Protein AF-A0ABD7CF97-F1 (afdb_monomer_lite)

Secondary structure (DSSP, 8-state):
-HHHHHHHHHHHHHHH--SHHHHHHHHHTS-HHHHHHHHHHHHHHHHHHHHHHHH--SHHHHHHHTTS-GGGGGGSS--

Radius of gyration: 15.69 Å; chains: 1; bounding box: 35×27×40 Å

Structure (mmCIF, N/CA/C/O backbone):
data_AF-A0ABD7CF97-F1
#
_entry.id   AF-A0ABD7CF97-F1
#
loop_
_atom_site.group_PDB
_atom_site.id
_atom_site.type_symbol
_atom_site.label_atom_id
_atom_site.label_alt_id
_atom_site.label_comp_id
_atom_site.label_asym_id
_atom_site.label_entity_id
_atom_site.label_seq_id
_atom_site.pdbx_PDB_ins_code
_atom_site.Cartn_x
_atom_site.Cartn_y
_atom_site.Cartn_z
_atom_site.occupancy
_atom_site.B_iso_or_equiv
_atom_site.auth_seq_id
_atom_site.auth_comp_id
_atom_site.auth_asym_id
_atom_site.auth_atom_id
_atom_site.pdbx_PDB_model_num
ATOM 1 N N . MET A 1 1 ? 4.117 -9.731 13.111 1.00 53.25 1 MET A N 1
ATOM 2 C CA . MET A 1 1 ? 3.182 -9.879 11.967 1.00 53.25 1 MET A CA 1
ATOM 3 C C . MET A 1 1 ? 2.002 -8.892 11.988 1.00 53.25 1 MET A C 1
ATOM 5 O O . MET A 1 1 ? 1.206 -8.930 11.063 1.00 53.25 1 MET A O 1
ATOM 9 N N . LEU A 1 2 ? 1.916 -7.948 1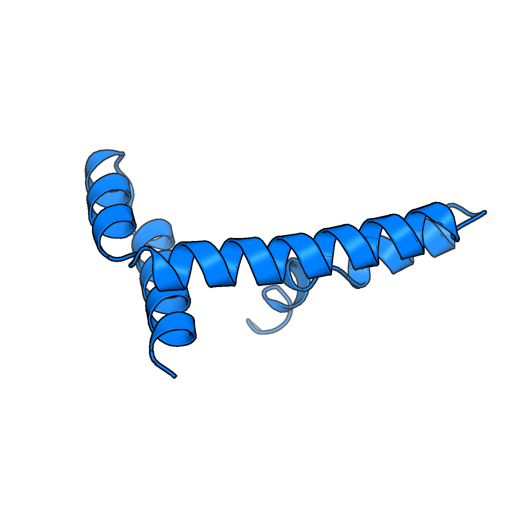2.939 1.00 61.16 2 LEU A N 1
ATOM 10 C CA . LEU A 1 2 ? 0.736 -7.081 13.112 1.00 61.16 2 LEU A CA 1
ATOM 11 C C . LEU A 1 2 ? 0.440 -6.123 11.940 1.00 61.16 2 LEU A C 1
ATOM 13 O O . LEU A 1 2 ? -0.713 -5.929 11.572 1.00 61.16 2 LEU A O 1
ATOM 17 N N . ALA A 1 3 ? 1.462 -5.555 11.298 1.00 69.00 3 ALA A N 1
ATOM 18 C CA . ALA A 1 3 ? 1.247 -4.496 10.310 1.00 69.00 3 ALA A CA 1
ATOM 19 C C . ALA A 1 3 ? 0.578 -4.958 9.002 1.00 69.00 3 ALA A C 1
ATOM 21 O O . ALA A 1 3 ? -0.232 -4.228 8.432 1.00 69.00 3 ALA A O 1
ATOM 22 N N . LYS A 1 4 ? 0.866 -6.182 8.534 1.00 69.31 4 LYS A N 1
ATOM 23 C CA . LYS A 1 4 ? 0.214 -6.746 7.335 1.00 69.31 4 LYS A CA 1
ATOM 24 C C . LYS A 1 4 ? -1.286 -6.961 7.555 1.00 69.31 4 LYS A C 1
ATOM 26 O O . LYS A 1 4 ? -2.067 -6.817 6.613 1.00 69.31 4 LYS A O 1
ATOM 31 N N . GLU A 1 5 ? -1.691 -7.265 8.785 1.00 79.31 5 GLU A N 1
ATOM 32 C CA . GLU A 1 5 ? -3.099 -7.433 9.149 1.00 79.31 5 GLU A CA 1
ATOM 33 C C . GLU A 1 5 ? -3.814 -6.087 9.282 1.00 79.31 5 GLU A C 1
ATOM 35 O O . GLU A 1 5 ? -4.889 -5.929 8.705 1.00 79.31 5 GLU A O 1
ATOM 40 N N . SER A 1 6 ? -3.184 -5.077 9.896 1.00 79.25 6 SER A N 1
ATOM 41 C CA . SER A 1 6 ? -3.724 -3.707 9.950 1.00 79.25 6 SER A CA 1
ATOM 42 C C . SER A 1 6 ? -3.973 -3.121 8.555 1.00 79.25 6 SER A C 1
ATOM 44 O O . SER A 1 6 ? -5.026 -2.541 8.292 1.00 79.25 6 SER A O 1
ATOM 46 N N . VAL A 1 7 ? -3.047 -3.341 7.615 1.00 80.44 7 VAL A N 1
ATOM 47 C CA . VAL A 1 7 ? -3.204 -2.929 6.209 1.00 80.44 7 VAL A CA 1
ATOM 48 C C . VAL A 1 7 ? -4.389 -3.626 5.531 1.00 80.44 7 VAL A C 1
ATOM 50 O O . VAL A 1 7 ? -5.089 -3.025 4.707 1.00 80.44 7 VAL A O 1
ATOM 53 N N . LYS A 1 8 ? -4.606 -4.911 5.830 1.00 82.94 8 LYS A N 1
ATOM 54 C CA . LYS A 1 8 ? -5.717 -5.688 5.268 1.00 82.94 8 LYS A CA 1
ATOM 55 C C . LYS A 1 8 ? -7.054 -5.210 5.834 1.00 82.94 8 LYS A C 1
ATOM 57 O O . LYS A 1 8 ? -7.962 -4.970 5.042 1.00 82.94 8 LYS A O 1
ATOM 62 N N . ALA A 1 9 ? -7.137 -5.019 7.150 1.00 85.31 9 ALA A N 1
ATOM 63 C CA . ALA A 1 9 ? -8.324 -4.514 7.837 1.00 85.31 9 ALA A CA 1
ATOM 64 C C . ALA A 1 9 ? -8.733 -3.129 7.317 1.00 85.31 9 ALA A C 1
ATOM 66 O O . ALA A 1 9 ? -9.898 -2.900 7.010 1.00 85.31 9 ALA A O 1
ATOM 67 N N . TYR A 1 10 ? -7.766 -2.239 7.098 1.00 84.25 10 TYR A N 1
ATOM 68 C CA . TYR A 1 10 ? -8.027 -0.940 6.485 1.00 84.25 10 TYR A CA 1
ATOM 69 C C . TYR A 1 10 ? -8.573 -1.025 5.067 1.00 84.25 10 TYR A C 1
ATOM 71 O O . TYR A 1 10 ? -9.544 -0.351 4.744 1.00 84.25 10 TYR A O 1
ATOM 79 N N . LYS A 1 11 ? -7.960 -1.847 4.205 1.00 83.56 11 LYS A N 1
ATOM 80 C CA . LYS A 1 11 ? -8.447 -2.015 2.828 1.00 83.56 11 LYS A CA 1
ATOM 81 C C . LYS A 1 11 ? -9.876 -2.550 2.800 1.00 83.56 11 LYS A C 1
ATOM 83 O O . LYS A 1 11 ? -10.627 -2.170 1.906 1.00 83.56 11 LYS A O 1
ATOM 88 N N . ASP A 1 12 ? -10.233 -3.409 3.749 1.00 89.00 12 ASP A N 1
ATOM 89 C CA . ASP A 1 12 ? -11.591 -3.928 3.886 1.00 89.00 12 ASP A CA 1
ATOM 90 C C . ASP A 1 12 ? -12.557 -2.836 4.377 1.00 89.00 12 ASP A C 1
ATOM 92 O O . ASP A 1 12 ? -13.537 -2.540 3.699 1.00 89.00 12 ASP A O 1
ATOM 96 N N . CYS A 1 13 ? -12.192 -2.125 5.447 1.00 90.00 13 CYS A N 1
ATOM 97 C CA . CYS A 1 13 ? -12.951 -1.003 6.004 1.00 90.00 13 CYS A CA 1
ATOM 98 C C . CYS A 1 13 ? -13.211 0.096 4.959 1.00 90.00 13 CYS A C 1
ATOM 100 O O . CYS A 1 13 ? -14.350 0.486 4.731 1.00 90.00 13 CYS A O 1
ATOM 102 N N . VAL A 1 14 ? -12.181 0.535 4.226 1.00 86.69 14 VAL A N 1
ATOM 103 C CA . VAL A 1 14 ? -12.315 1.564 3.177 1.00 86.69 14 VAL A CA 1
ATOM 104 C C . VAL A 1 14 ? -13.137 1.078 1.981 1.00 86.69 14 VAL A C 1
ATOM 106 O O . VAL A 1 14 ? -13.750 1.897 1.299 1.00 86.69 14 VAL A O 1
ATOM 109 N N . SER A 1 15 ? -13.160 -0.232 1.712 1.00 86.50 15 SER A N 1
ATOM 110 C CA . SER A 1 15 ? -14.004 -0.804 0.652 1.00 86.50 15 SER A CA 1
ATOM 111 C C . SER A 1 15 ? -15.481 -0.847 1.045 1.00 86.50 15 SER A C 1
ATOM 113 O O . SER A 1 15 ? -16.337 -0.817 0.163 1.00 86.50 15 SER A O 1
ATOM 115 N N . GLN A 1 16 ? -15.777 -0.926 2.344 1.00 87.25 16 GLN A N 1
ATOM 116 C CA . GLN A 1 16 ? -17.139 -0.891 2.876 1.00 87.25 16 GLN A CA 1
ATOM 117 C C . GLN A 1 16 ? -17.622 0.541 3.158 1.00 87.25 16 GLN A C 1
ATOM 119 O O . GLN A 1 16 ? -18.812 0.816 3.008 1.00 87.25 16 GLN A O 1
ATOM 124 N N . ALA A 1 17 ? -16.704 1.454 3.487 1.00 90.00 17 ALA A N 1
ATOM 125 C CA . ALA A 1 17 ? -16.986 2.847 3.809 1.00 90.00 17 ALA A CA 1
ATOM 126 C C . ALA A 1 17 ? -17.622 3.604 2.630 1.00 90.00 17 ALA A C 1
ATOM 128 O O . ALA A 1 17 ? -16.999 3.797 1.577 1.00 90.00 17 ALA A O 1
ATOM 129 N N . LYS A 1 18 ? -18.846 4.101 2.829 1.00 89.69 18 LYS A N 1
ATOM 130 C CA . LYS A 1 18 ? -19.589 4.883 1.820 1.00 89.69 18 LYS A CA 1
ATOM 131 C C . LYS A 1 18 ? -19.437 6.386 2.026 1.00 89.69 18 LYS A C 1
ATOM 133 O O . LYS A 1 18 ? -19.611 7.156 1.084 1.00 89.69 18 LYS A O 1
ATOM 138 N N . THR A 1 19 ? -19.093 6.798 3.244 1.00 91.56 19 THR A N 1
ATOM 139 C CA . THR A 1 19 ? -19.005 8.204 3.656 1.00 91.56 19 THR A CA 1
ATOM 140 C C . THR A 1 19 ? -17.579 8.602 4.039 1.00 91.56 19 THR A C 1
ATOM 142 O O . THR A 1 19 ? -16.746 7.762 4.379 1.00 91.56 19 THR A O 1
ATOM 145 N N . GLU A 1 20 ? -17.269 9.900 3.991 1.00 87.62 20 GLU A N 1
ATOM 146 C CA . GLU A 1 20 ? -15.947 10.407 4.391 1.00 87.62 20 GLU A CA 1
ATOM 147 C C . GLU A 1 20 ? -15.664 10.168 5.887 1.00 87.62 20 GLU A C 1
ATOM 149 O O . GLU A 1 20 ? -14.525 9.905 6.272 1.00 87.62 20 GLU A O 1
ATOM 154 N N . ALA A 1 21 ? -16.707 10.185 6.725 1.00 90.25 21 ALA A N 1
ATOM 155 C CA . ALA A 1 21 ? -16.606 9.888 8.151 1.00 90.25 21 ALA A CA 1
ATOM 156 C C . ALA A 1 21 ? -16.151 8.441 8.408 1.00 90.25 21 ALA A C 1
ATOM 158 O O . ALA A 1 21 ? -15.204 8.230 9.164 1.00 90.25 21 ALA A O 1
ATOM 159 N N . GLU A 1 22 ? -16.744 7.463 7.714 1.00 88.31 22 GLU A N 1
ATOM 160 C CA . GLU A 1 22 ? -16.305 6.063 7.797 1.00 88.31 22 GLU A CA 1
ATOM 161 C C . GLU A 1 22 ? -14.863 5.896 7.311 1.00 88.31 22 GLU A C 1
ATOM 163 O O . GLU A 1 22 ? -14.072 5.196 7.937 1.00 88.31 22 GLU A O 1
ATOM 168 N N . LYS A 1 23 ? -14.466 6.595 6.237 1.00 86.44 23 LYS A N 1
ATOM 169 C CA . LYS A 1 23 ? -13.076 6.547 5.757 1.00 86.44 23 LYS A CA 1
ATOM 170 C C . LYS A 1 23 ? -12.090 7.092 6.789 1.00 86.44 23 LYS A C 1
ATOM 172 O O . LYS A 1 23 ? -11.036 6.484 6.977 1.00 86.44 23 LYS A O 1
ATOM 177 N N . LYS A 1 24 ? -12.440 8.171 7.498 1.00 88.00 24 LYS A N 1
ATOM 178 C CA . LYS A 1 24 ? -11.627 8.705 8.605 1.00 88.00 24 LYS A CA 1
ATOM 179 C C . LYS A 1 24 ? -11.526 7.731 9.776 1.00 88.00 24 LYS A C 1
ATOM 181 O O . LYS A 1 24 ? -10.466 7.644 10.393 1.00 88.00 24 LYS A O 1
ATOM 186 N N . GLU A 1 25 ? -12.587 6.990 10.081 1.00 86.50 25 GLU A N 1
ATOM 187 C CA . GLU A 1 25 ? -12.551 5.950 11.114 1.00 86.50 25 GLU A CA 1
ATOM 188 C C . GLU A 1 25 ? -11.641 4.784 10.696 1.00 86.50 25 GLU A C 1
ATOM 190 O O . GLU A 1 25 ? -10.770 4.371 11.464 1.00 86.50 25 GLU A O 1
ATOM 195 N N . CYS A 1 26 ? -11.720 4.357 9.431 1.00 88.88 26 CYS A N 1
ATOM 196 C CA . CYS A 1 26 ? -10.791 3.380 8.867 1.00 88.88 26 CYS A CA 1
ATOM 197 C C . CYS A 1 26 ? -9.334 3.864 8.927 1.00 88.88 26 CYS A C 1
ATOM 199 O O . CYS A 1 26 ? -8.435 3.090 9.249 1.00 88.88 26 CYS A O 1
ATOM 201 N N . GLU A 1 27 ? -9.066 5.142 8.642 1.00 85.19 27 GLU A N 1
ATOM 202 C CA . GLU A 1 27 ? -7.714 5.706 8.732 1.00 85.19 27 GLU A CA 1
ATOM 203 C C . GLU A 1 27 ? -7.147 5.710 10.155 1.00 85.19 27 GLU A C 1
ATOM 205 O O . GLU A 1 27 ? -5.929 5.586 10.306 1.00 85.19 27 GLU A O 1
ATOM 210 N N . LYS A 1 28 ? -7.999 5.803 11.185 1.00 84.06 28 LYS A N 1
ATOM 211 C CA . LYS A 1 28 ? -7.582 5.660 12.590 1.00 84.06 28 LYS A CA 1
ATOM 212 C C . LYS A 1 28 ? -7.186 4.227 12.947 1.00 84.06 28 LYS A C 1
ATOM 214 O O . LYS A 1 28 ? -6.373 4.042 13.847 1.00 84.06 28 LYS A O 1
ATOM 219 N N . LEU A 1 29 ? -7.707 3.226 12.231 1.00 79.12 29 LEU A N 1
ATOM 220 C CA . LEU A 1 29 ? -7.289 1.827 12.379 1.00 79.12 29 LEU A CA 1
ATOM 221 C C . LEU A 1 29 ? -5.899 1.563 11.778 1.00 79.12 29 LEU A C 1
ATOM 223 O O . LEU A 1 29 ? -5.292 0.532 12.083 1.00 79.12 29 LEU A O 1
ATOM 227 N N . LEU A 1 30 ? -5.362 2.473 10.949 1.00 79.94 30 LEU A N 1
ATOM 228 C CA . LEU A 1 30 ? -3.962 2.387 10.537 1.00 79.94 30 LEU A CA 1
ATOM 229 C C . LEU A 1 30 ? -3.046 2.897 11.638 1.00 79.94 30 LEU A C 1
ATOM 231 O O . LEU A 1 30 ? -2.960 4.095 11.908 1.00 79.94 30 LEU A O 1
ATOM 235 N N . THR A 1 31 ? -2.245 1.986 12.172 1.00 82.50 31 THR A N 1
ATOM 236 C CA . THR A 1 31 ? -1.096 2.363 12.982 1.00 82.50 31 THR A CA 1
ATOM 237 C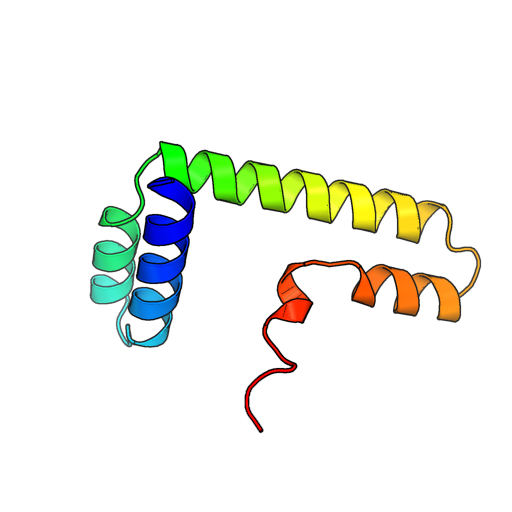 C . THR A 1 31 ? -0.035 3.055 12.114 1.00 82.50 31 THR A C 1
ATOM 239 O O . THR A 1 31 ? 0.112 2.740 10.925 1.00 82.50 31 THR A O 1
ATOM 242 N N . PRO A 1 32 ? 0.743 3.992 12.681 1.00 82.50 32 PRO A N 1
ATOM 243 C CA . PRO A 1 32 ? 1.843 4.643 11.968 1.00 82.50 32 PRO A CA 1
ATOM 244 C C . PRO A 1 32 ? 2.889 3.638 11.458 1.00 82.50 32 PRO A C 1
ATOM 246 O O . PRO A 1 32 ? 3.455 3.843 10.386 1.00 82.50 32 PRO A O 1
ATOM 249 N N . GLU A 1 33 ? 3.087 2.515 12.155 1.00 81.44 33 GLU A N 1
ATOM 250 C CA . GLU A 1 33 ? 3.916 1.404 11.669 1.00 81.44 33 GLU A CA 1
ATOM 251 C C . GLU A 1 33 ? 3.341 0.736 10.411 1.00 81.44 33 GLU A C 1
ATOM 253 O O . GLU A 1 33 ? 4.077 0.484 9.456 1.00 81.44 33 GLU A O 1
ATOM 258 N N . ALA A 1 34 ? 2.026 0.494 10.359 1.00 81.56 34 ALA A N 1
ATOM 259 C CA . ALA A 1 34 ? 1.374 -0.050 9.171 1.00 81.56 34 ALA A CA 1
ATOM 26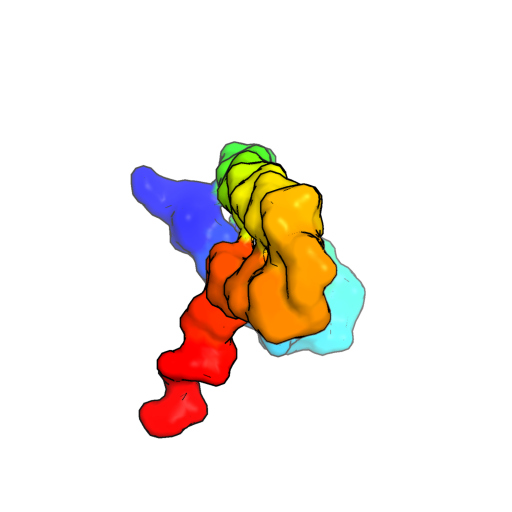0 C C . ALA A 1 34 ? 1.405 0.937 7.993 1.00 81.56 34 ALA A C 1
ATOM 262 O O . ALA A 1 34 ? 1.603 0.507 6.856 1.00 81.56 34 ALA A O 1
ATOM 263 N N . LYS A 1 35 ? 1.272 2.250 8.254 1.00 80.56 35 LYS A N 1
ATOM 264 C CA . LYS A 1 35 ? 1.453 3.306 7.236 1.00 80.56 35 LYS A CA 1
ATOM 265 C C . LYS A 1 35 ? 2.859 3.257 6.655 1.00 80.56 35 LYS A C 1
ATOM 267 O O . LYS A 1 35 ? 2.999 3.188 5.438 1.00 80.56 35 LYS A O 1
ATOM 272 N N . LYS A 1 36 ? 3.880 3.219 7.517 1.00 83.12 36 LYS A N 1
ATOM 273 C CA . LYS A 1 36 ? 5.284 3.139 7.098 1.00 83.12 36 LYS A CA 1
ATOM 274 C C . LYS A 1 36 ? 5.554 1.921 6.223 1.00 83.12 36 LYS A C 1
ATOM 276 O O . LYS A 1 36 ? 6.139 2.073 5.161 1.00 83.12 36 LYS A O 1
ATOM 281 N N . LEU A 1 37 ? 5.077 0.744 6.624 1.00 80.12 37 LEU A N 1
ATOM 282 C CA . LEU A 1 37 ? 5.265 -0.484 5.848 1.00 80.12 37 LEU A CA 1
ATOM 283 C C . LEU A 1 37 ? 4.510 -0.467 4.517 1.00 80.12 37 LEU A C 1
ATOM 285 O O . LEU A 1 37 ? 5.026 -0.967 3.522 1.00 80.12 37 LEU A O 1
ATOM 289 N N . LEU A 1 38 ? 3.316 0.131 4.472 1.00 76.94 38 LEU A N 1
ATOM 290 C CA . LEU A 1 38 ? 2.581 0.307 3.221 1.00 76.94 38 LEU A CA 1
ATOM 291 C C . LEU A 1 38 ? 3.323 1.244 2.263 1.00 76.94 38 LEU A C 1
ATOM 293 O O . LEU A 1 38 ? 3.355 1.006 1.058 1.00 76.94 38 LEU A O 1
ATOM 297 N N . GLU A 1 39 ? 3.905 2.310 2.804 1.00 82.69 39 GLU A N 1
ATOM 298 C CA . GLU A 1 39 ? 4.673 3.289 2.045 1.00 82.69 39 GLU A CA 1
ATOM 299 C C . GLU A 1 39 ? 6.016 2.715 1.579 1.00 82.69 39 GLU A C 1
ATOM 301 O O . GLU A 1 39 ? 6.449 3.008 0.471 1.00 82.69 39 GLU A O 1
ATOM 306 N N . GLU A 1 40 ? 6.657 1.867 2.383 1.00 82.81 40 GLU A N 1
ATOM 307 C CA . GLU A 1 40 ? 7.903 1.175 2.045 1.00 82.81 40 GLU A CA 1
ATOM 308 C C . GLU A 1 40 ? 7.676 0.100 0.968 1.00 82.81 40 GLU A C 1
ATOM 310 O O . GLU A 1 40 ? 8.352 0.119 -0.059 1.00 82.81 40 GLU A O 1
ATOM 315 N N . GLU A 1 41 ? 6.638 -0.735 1.115 1.00 76.38 41 GLU A N 1
ATOM 316 C CA . GLU A 1 41 ? 6.212 -1.703 0.089 1.00 76.38 41 GLU A CA 1
ATOM 317 C C . GLU A 1 41 ? 5.828 -0.984 -1.217 1.00 76.38 41 GLU A C 1
ATOM 319 O O . GLU A 1 41 ? 6.178 -1.420 -2.319 1.00 76.38 41 GLU A O 1
ATOM 324 N N . ALA A 1 42 ? 5.145 0.162 -1.111 1.00 80.12 42 ALA A N 1
ATOM 325 C CA . ALA A 1 42 ? 4.829 0.997 -2.260 1.00 80.12 42 ALA A CA 1
ATOM 326 C C . ALA A 1 42 ? 6.097 1.586 -2.895 1.00 80.12 42 ALA A C 1
ATOM 328 O O . ALA A 1 42 ? 6.234 1.517 -4.115 1.00 80.12 42 ALA A O 1
ATOM 329 N N . LYS A 1 43 ? 7.044 2.107 -2.110 1.00 80.50 43 LYS A N 1
ATOM 330 C CA . LYS A 1 43 ? 8.318 2.653 -2.606 1.00 80.50 43 LYS A CA 1
ATOM 331 C C . LYS A 1 43 ? 9.146 1.595 -3.320 1.00 80.50 43 LYS A C 1
ATOM 333 O O . LYS A 1 43 ? 9.609 1.867 -4.425 1.00 80.50 43 LYS A O 1
ATOM 338 N N . GLU A 1 44 ? 9.279 0.394 -2.762 1.00 80.19 44 GLU A N 1
ATOM 339 C CA . GLU A 1 44 ? 9.945 -0.718 -3.448 1.00 80.19 44 GLU A CA 1
ATOM 340 C C . GLU A 1 44 ? 9.229 -1.076 -4.750 1.00 80.19 44 GLU A C 1
ATOM 342 O O . GLU A 1 44 ? 9.871 -1.231 -5.790 1.00 80.19 44 GLU A O 1
ATOM 347 N N . SER A 1 45 ? 7.894 -1.125 -4.735 1.00 76.44 45 SER A N 1
ATOM 348 C CA . SER A 1 45 ? 7.129 -1.426 -5.944 1.00 76.44 45 SER A CA 1
ATOM 349 C C . SER A 1 45 ? 7.252 -0.362 -7.034 1.00 76.44 45 SER A C 1
ATOM 351 O O . SER A 1 45 ? 7.331 -0.694 -8.218 1.00 76.44 45 SER A O 1
ATOM 353 N N . VAL A 1 46 ? 7.281 0.915 -6.648 1.00 81.62 46 VAL A N 1
ATOM 354 C CA . VAL A 1 46 ? 7.444 2.048 -7.561 1.00 81.62 46 VAL A CA 1
ATOM 355 C C . VAL A 1 46 ? 8.870 2.077 -8.087 1.00 81.62 46 VAL A C 1
ATOM 357 O O . VAL A 1 46 ? 9.058 2.284 -9.280 1.00 81.62 46 VAL A O 1
ATOM 360 N N . LYS A 1 47 ? 9.866 1.797 -7.243 1.00 83.12 47 LYS A N 1
ATOM 361 C CA . LYS A 1 47 ? 11.265 1.677 -7.656 1.00 83.12 47 LYS A CA 1
ATOM 362 C C . LYS A 1 47 ? 11.450 0.544 -8.666 1.00 83.12 47 LYS A C 1
ATOM 364 O O . LYS A 1 47 ? 12.052 0.775 -9.706 1.00 83.12 47 LYS A O 1
ATOM 369 N N . ALA A 1 48 ? 10.879 -0.634 -8.412 1.00 79.62 48 ALA A N 1
ATOM 370 C CA . ALA A 1 48 ? 10.919 -1.760 -9.346 1.00 79.62 48 ALA A CA 1
ATOM 371 C C . ALA A 1 48 ? 10.201 -1.443 -10.670 1.00 79.62 48 ALA A C 1
ATOM 373 O O . ALA A 1 48 ? 10.691 -1.782 -11.745 1.00 79.62 48 ALA A O 1
ATOM 374 N N . TYR A 1 49 ? 9.059 -0.751 -10.612 1.00 76.56 49 TYR A N 1
ATOM 375 C CA . TYR A 1 49 ? 8.366 -0.279 -11.810 1.00 76.56 49 TYR A CA 1
ATOM 376 C C . TYR A 1 49 ? 9.204 0.738 -12.593 1.00 76.56 49 TYR A C 1
ATOM 378 O O . TYR A 1 49 ? 9.319 0.614 -13.807 1.00 76.56 49 TYR A O 1
ATOM 386 N N . LEU A 1 50 ? 9.801 1.723 -11.920 1.00 82.06 50 LEU A N 1
ATOM 387 C CA . LEU A 1 50 ? 10.638 2.748 -12.544 1.00 82.06 50 LEU A CA 1
ATOM 388 C C . LEU A 1 50 ? 11.897 2.154 -13.170 1.00 82.06 50 LEU A C 1
ATOM 390 O O . LEU A 1 50 ? 12.248 2.549 -14.277 1.00 82.06 50 LEU A O 1
ATOM 394 N N . ASP A 1 51 ? 12.541 1.197 -12.505 1.00 84.50 51 ASP A N 1
ATOM 395 C CA . ASP A 1 51 ? 13.697 0.478 -13.042 1.00 84.50 51 ASP A CA 1
ATOM 396 C C . ASP A 1 51 ? 13.308 -0.314 -14.301 1.00 84.50 51 ASP A C 1
ATOM 398 O O . ASP A 1 51 ? 13.919 -0.161 -15.358 1.00 84.50 51 ASP A O 1
ATOM 402 N N . CYS A 1 52 ? 12.194 -1.050 -14.240 1.00 82.19 52 CYS A N 1
ATOM 403 C CA . CYS A 1 52 ? 11.687 -1.815 -15.376 1.00 82.19 52 CYS A CA 1
ATOM 404 C C . CYS A 1 52 ? 11.250 -0.919 -16.551 1.00 82.19 52 CYS A C 1
ATOM 406 O O . CYS A 1 52 ? 11.545 -1.222 -17.704 1.00 82.19 52 CYS A O 1
ATOM 408 N N . VAL A 1 53 ? 10.594 0.216 -16.284 1.00 81.81 53 VAL A N 1
ATOM 409 C CA . VAL A 1 53 ? 10.210 1.193 -17.319 1.00 81.81 53 VAL A CA 1
ATOM 410 C C . VAL A 1 53 ? 11.427 1.911 -17.903 1.00 81.81 53 VAL A C 1
ATOM 412 O O . VAL A 1 53 ? 11.431 2.186 -19.099 1.00 81.81 53 VAL A O 1
ATOM 415 N N . SER A 1 54 ? 12.451 2.196 -17.097 1.00 83.38 54 SER A N 1
ATOM 416 C CA . SER A 1 54 ? 13.694 2.829 -17.565 1.00 83.38 54 SER A CA 1
ATOM 417 C C . SER A 1 54 ? 14.503 1.905 -18.472 1.00 83.38 54 SER A C 1
ATOM 419 O O . SER A 1 54 ? 15.146 2.372 -19.410 1.00 83.38 54 SER A O 1
ATOM 421 N N . GLN A 1 55 ? 14.455 0.596 -18.219 1.00 81.19 55 GLN A N 1
ATOM 422 C CA . GLN A 1 55 ? 15.098 -0.411 -19.063 1.00 81.19 55 GLN A CA 1
ATOM 423 C C . GLN A 1 55 ? 14.265 -0.767 -20.306 1.00 81.19 55 GLN A C 1
ATOM 425 O O . GLN A 1 55 ? 14.831 -1.162 -21.327 1.00 81.19 55 GLN A O 1
ATOM 430 N N . ALA A 1 56 ? 12.941 -0.593 -20.254 1.00 81.94 56 ALA A N 1
ATOM 431 C CA . ALA A 1 56 ? 12.034 -0.906 -21.351 1.00 81.94 56 ALA A CA 1
ATOM 432 C C . ALA A 1 56 ? 12.228 0.037 -22.551 1.00 81.94 56 ALA A C 1
ATOM 434 O O . ALA A 1 56 ? 11.820 1.203 -22.531 1.00 81.94 56 ALA A O 1
ATOM 435 N N . LYS A 1 57 ? 12.774 -0.492 -23.651 1.00 77.69 57 LYS A N 1
ATOM 436 C CA . LYS A 1 57 ? 12.980 0.267 -24.902 1.00 77.69 57 LYS A CA 1
ATOM 437 C C . LYS A 1 57 ? 11.762 0.217 -25.827 1.00 77.69 57 LYS A C 1
ATOM 439 O O . LYS A 1 57 ? 11.663 1.002 -26.766 1.00 77.69 57 LYS A O 1
ATOM 444 N N . THR A 1 58 ? 10.824 -0.692 -25.558 1.00 79.56 58 THR A N 1
ATOM 445 C CA . THR A 1 58 ? 9.645 -0.951 -26.394 1.00 79.56 58 THR A CA 1
ATOM 446 C C . THR A 1 58 ? 8.341 -0.875 -25.595 1.00 79.56 58 THR A C 1
ATOM 448 O O . THR A 1 58 ? 8.298 -1.125 -24.390 1.00 79.56 58 THR A O 1
ATOM 451 N N . GLU A 1 59 ? 7.232 -0.562 -26.269 1.00 75.62 59 GLU A N 1
ATOM 452 C CA . GLU A 1 59 ? 5.897 -0.501 -25.648 1.00 75.62 59 GLU A CA 1
ATOM 453 C C . GLU A 1 59 ? 5.444 -1.849 -25.049 1.00 75.62 59 GLU A C 1
ATOM 455 O O . GLU A 1 59 ? 4.666 -1.880 -24.093 1.00 75.62 59 GLU A O 1
ATOM 460 N N . ALA A 1 60 ? 5.951 -2.9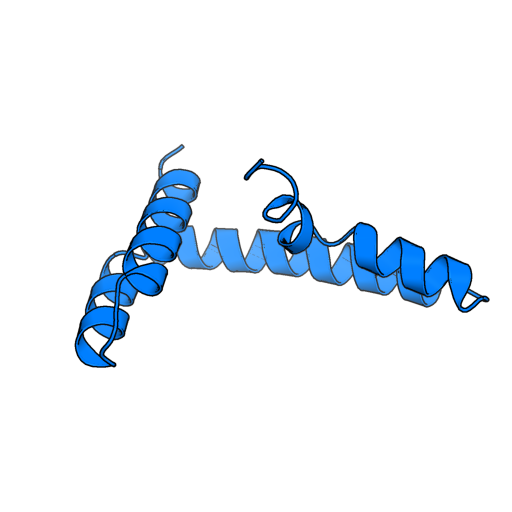72 -25.570 1.00 76.75 60 ALA A N 1
ATOM 461 C CA . ALA A 1 60 ? 5.693 -4.306 -25.030 1.00 76.75 60 ALA A CA 1
ATOM 462 C C . ALA A 1 60 ? 6.378 -4.519 -23.669 1.00 76.75 60 ALA A C 1
ATOM 464 O O . ALA A 1 60 ? 5.749 -5.012 -22.731 1.00 76.75 60 ALA A O 1
ATOM 465 N N . GLU A 1 61 ? 7.626 -4.071 -23.520 1.00 74.38 61 GLU A N 1
ATOM 466 C CA . GLU A 1 61 ? 8.351 -4.135 -22.247 1.00 74.38 61 GLU A CA 1
ATOM 467 C C . GLU A 1 61 ? 7.752 -3.195 -21.197 1.00 74.38 61 GLU A C 1
ATOM 469 O O . GLU A 1 61 ? 7.564 -3.598 -20.049 1.00 74.38 61 GLU A O 1
ATOM 474 N N . LYS A 1 62 ? 7.318 -1.989 -21.590 1.00 71.00 62 LYS A N 1
ATOM 475 C CA . LYS A 1 62 ? 6.598 -1.073 -20.684 1.00 71.00 62 LYS A CA 1
ATOM 476 C C . LYS A 1 62 ? 5.275 -1.666 -20.189 1.00 71.00 62 LYS A C 1
ATOM 478 O O . LYS A 1 62 ? 4.906 -1.497 -19.023 1.00 71.00 62 LYS A O 1
ATOM 483 N N . LYS A 1 63 ? 4.549 -2.395 -21.046 1.00 70.56 63 LYS A N 1
ATOM 484 C CA . LYS A 1 63 ? 3.344 -3.143 -20.639 1.00 70.56 63 LYS A CA 1
ATOM 485 C C . LYS A 1 63 ? 3.678 -4.251 -19.639 1.00 70.56 63 LYS A C 1
ATOM 487 O O . LYS A 1 63 ? 2.900 -4.461 -18.709 1.00 70.56 63 LYS A O 1
ATOM 492 N N . ASN A 1 64 ? 4.829 -4.904 -19.786 1.00 69.81 64 ASN A N 1
ATOM 493 C CA . ASN A 1 64 ? 5.286 -5.941 -18.865 1.00 69.81 64 ASN A CA 1
ATOM 494 C C . ASN A 1 64 ? 5.732 -5.366 -17.510 1.00 69.81 64 ASN A C 1
ATOM 496 O O . ASN A 1 64 ? 5.368 -5.911 -16.466 1.00 69.81 64 ASN A O 1
ATOM 500 N N . ALA A 1 65 ? 6.381 -4.199 -17.504 1.00 71.25 65 ALA A N 1
ATOM 501 C CA . ALA A 1 65 ? 6.691 -3.440 -16.289 1.00 71.25 65 ALA A CA 1
ATOM 502 C C . ALA A 1 65 ? 5.430 -3.144 -15.462 1.00 71.25 65 ALA A C 1
ATOM 504 O O . ALA A 1 65 ? 5.404 -3.282 -14.238 1.00 71.25 65 ALA A O 1
ATOM 505 N N . ARG A 1 66 ? 4.323 -2.828 -16.143 1.00 62.75 66 ARG A N 1
ATOM 506 C CA . ARG A 1 66 ? 3.011 -2.582 -15.524 1.00 62.75 66 ARG A CA 1
ATOM 507 C C . ARG A 1 66 ? 2.387 -3.818 -14.862 1.00 62.75 66 ARG A C 1
ATOM 509 O O . ARG A 1 66 ? 1.464 -3.665 -14.059 1.00 62.75 66 ARG A O 1
ATOM 516 N N . ASN A 1 67 ? 2.860 -5.021 -15.192 1.00 64.19 67 ASN A N 1
ATOM 517 C CA . ASN A 1 67 ? 2.451 -6.277 -14.555 1.00 64.19 67 ASN A CA 1
ATOM 518 C C . ASN A 1 67 ? 3.279 -6.594 -13.297 1.00 64.19 67 ASN A C 1
ATOM 520 O O . ASN A 1 67 ? 2.814 -7.357 -12.451 1.00 64.19 67 ASN A O 1
ATOM 524 N N . TYR A 1 68 ? 4.455 -5.977 -13.140 1.00 61.91 68 TYR A N 1
ATOM 525 C CA . TYR A 1 68 ? 5.334 -6.143 -11.976 1.00 61.91 68 TYR A CA 1
ATOM 526 C C . TYR A 1 68 ? 4.848 -5.391 -10.724 1.00 61.91 68 TYR A C 1
ATOM 528 O O . TYR A 1 68 ? 5.305 -5.669 -9.617 1.00 61.91 68 TYR A O 1
ATOM 536 N N . SER A 1 69 ? 3.886 -4.468 -10.857 1.00 57.97 69 SER A N 1
ATOM 537 C CA . SER A 1 69 ? 3.292 -3.766 -9.714 1.00 57.97 69 SER A CA 1
ATOM 538 C C . SER A 1 69 ? 2.512 -4.744 -8.801 1.00 57.97 69 SER A C 1
ATOM 540 O O . SER A 1 69 ? 1.485 -5.289 -9.226 1.00 57.97 69 SER A O 1
ATOM 542 N N . PRO A 1 70 ? 2.888 -4.915 -7.515 1.00 53.12 70 PRO A N 1
ATOM 543 C CA . PRO A 1 70 ? 2.221 -5.808 -6.556 1.00 53.12 70 PRO A CA 1
ATOM 544 C C . PRO A 1 70 ? 0.739 -5.470 -6.340 1.00 53.12 70 PRO A C 1
ATOM 546 O O . PRO A 1 70 ? -0.060 -6.329 -5.968 1.00 53.12 70 PRO A O 1
ATOM 549 N N . LEU A 1 71 ? 0.338 -4.230 -6.638 1.00 45.25 71 LEU A N 1
ATOM 550 C CA . LEU A 1 71 ? -1.043 -3.754 -6.552 1.00 45.25 71 LEU A CA 1
ATOM 551 C C . LEU A 1 71 ? -1.987 -4.442 -7.554 1.00 45.25 71 LEU A C 1
ATOM 553 O O . LEU A 1 71 ? -3.183 -4.548 -7.274 1.00 45.25 71 LEU A O 1
ATOM 557 N N . LYS A 1 72 ? -1.482 -4.974 -8.680 1.00 42.47 72 LYS A N 1
ATOM 558 C CA . LYS A 1 72 ? -2.307 -5.733 -9.639 1.00 42.47 72 LYS A CA 1
ATOM 559 C C . LYS A 1 72 ? -2.481 -7.210 -9.284 1.00 42.47 72 LYS A C 1
ATOM 561 O O . LYS A 1 72 ? -3.425 -7.825 -9.780 1.00 42.47 72 LYS A O 1
ATOM 566 N N . ARG A 1 73 ? -1.686 -7.769 -8.358 1.00 39.75 73 ARG A N 1
ATOM 567 C CA . ARG A 1 73 ? -1.869 -9.160 -7.889 1.00 39.75 73 ARG A CA 1
ATOM 568 C C . ARG A 1 73 ? -3.215 -9.398 -7.188 1.00 39.75 73 ARG A C 1
ATOM 570 O O . ARG A 1 73 ? -3.626 -10.543 -7.052 1.00 39.75 73 ARG A O 1
ATOM 577 N N . LYS A 1 74 ? -3.944 -8.346 -6.790 1.00 40.03 74 LYS A N 1
ATOM 578 C CA . LYS A 1 74 ? -5.269 -8.476 -6.153 1.00 40.03 74 LYS A CA 1
ATOM 579 C C . LYS A 1 74 ? -6.458 -8.601 -7.116 1.00 40.03 74 LYS A C 1
ATOM 581 O O . LYS A 1 74 ? -7.569 -8.787 -6.632 1.00 40.03 74 LYS A O 1
ATOM 586 N N . LYS A 1 75 ? -6.272 -8.539 -8.443 1.00 38.81 75 LYS A N 1
ATOM 587 C CA . LYS A 1 75 ? -7.391 -8.637 -9.409 1.00 38.81 75 LYS A CA 1
ATOM 588 C C . LYS A 1 75 ? -7.472 -9.968 -10.176 1.00 38.81 75 LYS A C 1
ATOM 590 O O . LYS A 1 75 ? -8.183 -10.036 -11.166 1.00 38.81 75 LYS A O 1
ATOM 595 N N . VAL A 1 76 ? -6.773 -11.016 -9.718 1.00 43.53 76 VAL A N 1
ATOM 596 C CA . VAL A 1 76 ? -6.787 -12.374 -10.320 1.00 43.53 76 VAL A CA 1
ATOM 597 C C . VAL A 1 76 ? -7.055 -13.456 -9.257 1.00 43.53 76 VAL A C 1
ATOM 599 O O . VAL A 1 76 ? -6.433 -14.504 -9.249 1.00 43.53 76 VAL A O 1
ATOM 602 N N . ARG A 1 77 ? -7.951 -13.206 -8.294 1.00 38.91 77 ARG A N 1
ATOM 603 C CA . ARG A 1 77 ? -8.541 -14.258 -7.430 1.00 38.91 77 ARG A CA 1
ATOM 604 C C . ARG A 1 77 ? -9.935 -13.841 -6.946 1.00 38.91 77 ARG A C 1
ATOM 606 O O . ARG A 1 77 ? -10.155 -13.641 -5.758 1.00 38.91 77 ARG A O 1
ATOM 613 N N . ARG A 1 78 ? -10.853 -13.633 -7.887 1.00 46.38 78 ARG A N 1
ATOM 614 C CA . ARG A 1 78 ? -12.310 -13.721 -7.681 1.00 46.38 78 ARG A CA 1
ATOM 615 C C . ARG A 1 78 ? -12.911 -14.248 -8.986 1.00 46.38 78 ARG A C 1
ATOM 617 O O . ARG A 1 78 ? -13.390 -13.480 -9.815 1.00 46.38 78 ARG A O 1
ATOM 624 N N . SER A 1 79 ? -12.765 -15.548 -9.199 1.00 43.69 79 SER A N 1
ATOM 625 C CA . SER A 1 79 ? -13.564 -16.385 -10.097 1.00 43.69 79 SER A CA 1
ATOM 626 C C . SER A 1 79 ? -13.661 -17.746 -9.434 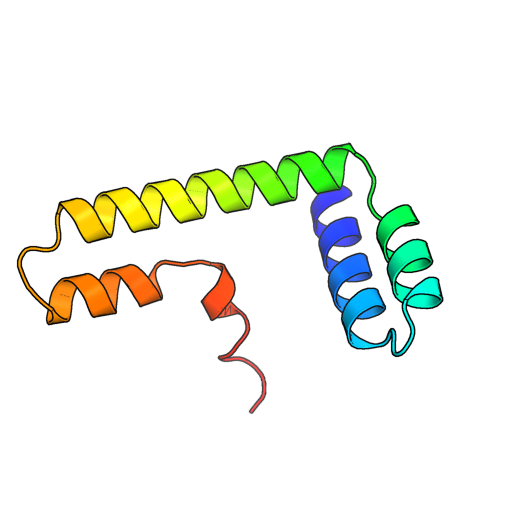1.00 43.69 79 SER A C 1
ATOM 628 O O . SER A 1 79 ? -12.644 -18.128 -8.806 1.00 43.69 79 SER A O 1
#

Sequen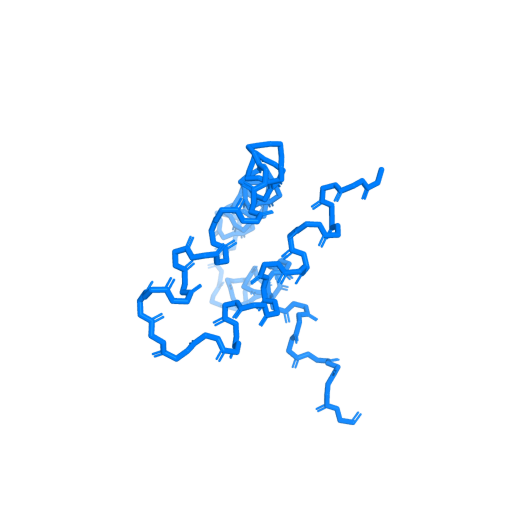ce (79 aa):
MLAKESVKAYKDCVSQAKTEAEKKECEKLLTPEAKKLLEEEAKESVKAYLDCVSQAKTEAEKKNARNYSPLKRKKVRRS

Organism: Helicobacter pylori (NCBI:txid210)

Foldseek 3Di:
DPLVVLLVQLVVQVVPDPDPVSNVVSVVSHDPVSVVVVVVLVVVLVVQLVVQCVPDPDPVSNVVSVVSRPVCVVVPPDD

InterPro domains:
  IPR010853 DC-EC [PF07337] (9-40)
  IPR010853 DC-EC [PF07337] (48-63)

pLDDT: mean 75.11, std 14.36, range [38.81, 91.56]